Protein AF-A0A8T1HMW5-F1 (afdb_monomer_lite)

pLDDT: mean 88.02, std 13.93, range [45.09, 98.0]

Organism: NCBI:txid29920

Sequence (88 aa):
MQRENAALILAAVVDKFGMYLAFTEGRKGQLLARHSVMQYYRQTKNWLLEKFPQYRAAIEMTLLTKGQVLERYCMKRESGAFVNKASA

Foldseek 3Di:
DVLLVVLVVLLVVLLVQLVCLQCDADPPRHHDQLVRSLVVSVVSVVVSCVVCVVSCVVRVVVSVVSSVVSSVVNVCVVVVVPDPPDDD

Secondary structure (DSSP, 8-state):
-HHHHHHHHHHHHHHHHHHHHHH-B-TTSPBPPHHHHHHHHHHHHHHHHHH-GGGHHHHHHHHHHHHHHHHHHHHHHHTT--------

Structure (mmCIF, N/CA/C/O backbone):
data_AF-A0A8T1HMW5-F1
#
_entry.id   AF-A0A8T1HMW5-F1
#
loop_
_atom_site.group_PDB
_atom_site.id
_atom_site.type_symbol
_atom_site.label_atom_id
_atom_site.label_alt_id
_atom_site.label_comp_id
_atom_site.label_asym_id
_atom_site.label_entity_id
_atom_site.label_seq_id
_atom_site.pdbx_PDB_ins_code
_atom_site.Cartn_x
_atom_site.Cartn_y
_atom_site.Cartn_z
_atom_site.occupancy
_atom_site.B_iso_or_equiv
_atom_site.auth_seq_id
_atom_site.auth_comp_id
_atom_site.auth_asym_id
_atom_site.auth_atom_id
_atom_site.pdbx_PDB_model_num
ATOM 1 N N . MET A 1 1 ? -13.114 -10.372 19.399 1.00 56.28 1 MET A N 1
ATOM 2 C CA . MET A 1 1 ? -13.126 -11.432 18.367 1.00 56.28 1 MET A CA 1
ATOM 3 C C . MET A 1 1 ? -13.569 -10.963 16.973 1.00 56.28 1 MET A C 1
ATOM 5 O O . MET A 1 1 ? -12.708 -10.820 16.122 1.00 56.28 1 MET A O 1
ATOM 9 N N . GLN A 1 2 ? -14.850 -10.664 16.685 1.00 60.22 2 GLN A N 1
ATOM 10 C CA . GLN A 1 2 ? -15.291 -10.332 15.302 1.00 60.22 2 GLN A CA 1
ATOM 11 C C . GLN A 1 2 ? -14.676 -9.035 14.716 1.00 60.22 2 GLN A C 1
ATOM 13 O O . GLN A 1 2 ? -14.286 -9.002 13.551 1.00 60.22 2 GLN A O 1
ATOM 18 N N . ARG A 1 3 ? -14.545 -7.963 15.517 1.00 61.19 3 ARG A N 1
ATOM 19 C CA . ARG A 1 3 ? -13.965 -6.676 15.064 1.00 61.19 3 ARG A CA 1
ATOM 20 C C . ARG A 1 3 ? -12.465 -6.756 14.764 1.00 61.19 3 ARG A C 1
ATOM 22 O O . ARG A 1 3 ? -12.004 -6.118 13.824 1.00 61.19 3 ARG A O 1
ATOM 29 N N . GLU A 1 4 ? -11.723 -7.546 15.535 1.00 66.88 4 GLU A N 1
ATOM 30 C CA . GLU A 1 4 ? -10.288 -7.772 15.312 1.00 66.88 4 GLU A CA 1
ATOM 31 C C . GLU A 1 4 ? -10.068 -8.533 14.002 1.00 66.88 4 GLU A C 1
ATOM 33 O O . GLU A 1 4 ? -9.219 -8.146 13.204 1.00 66.88 4 GLU A O 1
ATOM 38 N N . ASN A 1 5 ? -10.913 -9.529 13.713 1.00 85.81 5 ASN A N 1
ATOM 39 C CA . ASN A 1 5 ? -10.877 -10.244 12.438 1.00 85.81 5 ASN A CA 1
ATOM 40 C C . ASN A 1 5 ? -11.140 -9.315 11.245 1.00 85.81 5 ASN A C 1
ATOM 42 O O . ASN A 1 5 ? -10.418 -9.383 10.255 1.00 85.81 5 ASN A O 1
ATOM 46 N N . ALA A 1 6 ? -12.123 -8.412 11.335 1.00 89.44 6 ALA A N 1
ATOM 47 C CA . ALA A 1 6 ? -12.416 -7.465 10.257 1.00 89.44 6 ALA A CA 1
ATOM 48 C C . ALA A 1 6 ? -11.239 -6.513 9.979 1.00 89.44 6 ALA A C 1
ATOM 50 O O . ALA A 1 6 ? -10.857 -6.324 8.825 1.00 89.44 6 ALA A O 1
ATOM 51 N N . ALA A 1 7 ? -10.625 -5.960 11.029 1.00 90.69 7 ALA A N 1
ATOM 52 C CA . ALA A 1 7 ? -9.438 -5.116 10.917 1.00 90.69 7 ALA A CA 1
ATOM 53 C C . ALA A 1 7 ? -8.268 -5.861 10.242 1.00 90.69 7 ALA A C 1
ATOM 55 O O . ALA A 1 7 ? -7.655 -5.350 9.303 1.00 90.69 7 ALA A O 1
ATOM 56 N N . LEU A 1 8 ? -8.004 -7.103 10.657 1.00 92.56 8 LEU A N 1
ATOM 57 C CA . LEU A 1 8 ? -6.959 -7.940 10.065 1.00 92.56 8 LEU A CA 1
ATOM 58 C C . LEU A 1 8 ? -7.234 -8.268 8.591 1.00 92.56 8 LEU A C 1
ATOM 60 O O . LEU A 1 8 ? -6.322 -8.182 7.768 1.00 92.56 8 LEU A O 1
ATOM 64 N N . ILE A 1 9 ? -8.482 -8.590 8.237 1.00 93.69 9 ILE A N 1
ATOM 65 C CA . ILE A 1 9 ? -8.888 -8.857 6.848 1.00 93.69 9 ILE A CA 1
ATOM 66 C C . ILE A 1 9 ? -8.671 -7.616 5.981 1.00 93.69 9 ILE A C 1
ATOM 68 O O . ILE A 1 9 ? -8.073 -7.716 4.911 1.00 93.69 9 ILE A O 1
ATOM 72 N N . LEU A 1 10 ? -9.100 -6.440 6.446 1.00 94.31 10 LEU A N 1
ATOM 73 C CA . LEU A 1 10 ? -8.901 -5.185 5.721 1.00 94.31 10 LEU A CA 1
ATOM 74 C C . LEU A 1 10 ? -7.413 -4.902 5.488 1.00 94.31 10 LEU A C 1
ATOM 76 O O . LEU A 1 10 ? -7.017 -4.558 4.373 1.00 94.31 10 LEU A O 1
ATOM 80 N N . ALA A 1 11 ? -6.580 -5.105 6.511 1.00 94.69 11 ALA A N 1
ATOM 81 C CA . ALA A 1 11 ? -5.140 -4.937 6.377 1.00 94.69 11 ALA A CA 1
ATOM 82 C C . ALA A 1 11 ? -4.539 -5.917 5.350 1.00 94.69 11 ALA A C 1
ATOM 84 O O . ALA A 1 11 ? -3.731 -5.516 4.512 1.00 94.69 11 ALA A O 1
ATOM 85 N N . ALA A 1 12 ? -4.963 -7.184 5.378 1.00 95.38 12 ALA A N 1
ATOM 86 C CA . ALA A 1 12 ? -4.507 -8.217 4.450 1.00 95.38 12 ALA A CA 1
ATOM 87 C C . ALA A 1 12 ? -4.924 -7.942 2.995 1.00 95.38 12 ALA A C 1
ATO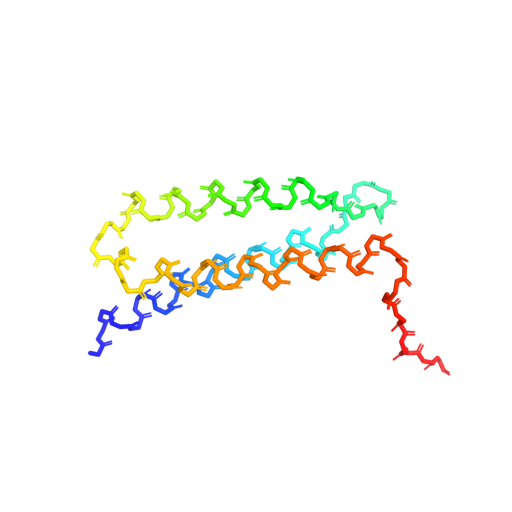M 89 O O . ALA A 1 12 ? -4.144 -8.192 2.077 1.00 95.38 12 ALA A O 1
ATOM 90 N N . VAL A 1 13 ? -6.123 -7.396 2.769 1.00 96.12 13 VAL A N 1
ATOM 91 C CA . VAL A 1 13 ? -6.597 -7.028 1.424 1.00 96.12 13 VAL A CA 1
ATOM 92 C C . VAL A 1 13 ? -5.713 -5.942 0.809 1.00 96.12 13 VAL A C 1
ATOM 94 O O . VAL A 1 13 ? -5.280 -6.088 -0.333 1.00 96.12 13 VAL A O 1
ATOM 97 N N . VAL A 1 14 ? -5.396 -4.883 1.561 1.00 97.12 14 VAL A N 1
ATOM 98 C CA . VAL A 1 14 ? -4.534 -3.789 1.073 1.00 97.12 14 VAL A CA 1
ATOM 99 C C . VAL A 1 14 ? -3.102 -4.274 0.832 1.00 97.12 14 VAL A C 1
ATOM 101 O O . VAL A 1 14 ? -2.487 -3.901 -0.164 1.00 97.12 14 VAL A O 1
ATOM 104 N N . ASP A 1 15 ? -2.585 -5.142 1.702 1.00 95.62 15 ASP A N 1
ATOM 105 C CA . ASP A 1 15 ? -1.264 -5.762 1.548 1.00 95.62 15 ASP A CA 1
ATOM 106 C C . ASP A 1 15 ? -1.174 -6.603 0.269 1.00 95.62 15 ASP A C 1
ATOM 108 O O . ASP A 1 15 ? -0.277 -6.424 -0.557 1.00 95.62 15 ASP A O 1
ATOM 112 N N . LYS A 1 16 ? -2.167 -7.476 0.057 1.00 96.62 16 LYS A N 1
ATOM 113 C CA . LYS A 1 16 ? -2.256 -8.323 -1.134 1.00 96.62 16 LYS A CA 1
ATOM 114 C C . LYS A 1 16 ? -2.419 -7.490 -2.402 1.00 96.62 16 LYS A C 1
ATOM 116 O O . LYS A 1 16 ? -1.820 -7.825 -3.419 1.00 96.62 16 LYS A O 1
ATOM 121 N N . PHE A 1 17 ? -3.184 -6.402 -2.340 1.00 96.50 17 PHE A N 1
ATOM 122 C CA . PHE A 1 17 ? -3.303 -5.450 -3.440 1.00 96.50 17 PHE A CA 1
ATOM 123 C C . PHE A 1 17 ? -1.956 -4.791 -3.773 1.00 96.50 17 PHE A C 1
ATOM 125 O O . PHE A 1 17 ? -1.564 -4.757 -4.937 1.00 96.50 17 PHE A O 1
ATOM 132 N N . GLY A 1 18 ? -1.209 -4.332 -2.764 1.00 96.50 18 GLY A N 1
ATOM 133 C CA . GLY A 1 18 ? 0.134 -3.780 -2.952 1.00 96.50 18 GLY A CA 1
ATOM 134 C C . GLY A 1 18 ? 1.090 -4.771 -3.618 1.00 96.50 18 GLY A C 1
ATOM 135 O O . GLY A 1 18 ? 1.753 -4.428 -4.597 1.00 96.50 18 GLY A O 1
ATOM 136 N N . MET A 1 19 ? 1.105 -6.020 -3.145 1.00 95.50 19 MET A N 1
ATOM 137 C CA . MET A 1 19 ? 1.899 -7.083 -3.764 1.00 95.50 19 MET A CA 1
ATOM 138 C C . MET A 1 19 ? 1.445 -7.364 -5.196 1.00 95.50 19 MET A C 1
ATOM 140 O O . MET A 1 19 ? 2.280 -7.403 -6.092 1.00 95.50 19 MET A O 1
ATOM 144 N N . TYR A 1 20 ? 0.141 -7.474 -5.453 1.00 95.31 20 TYR A N 1
ATOM 145 C CA . TYR A 1 20 ? -0.373 -7.657 -6.810 1.00 95.31 20 TYR A CA 1
ATOM 146 C C . TYR A 1 20 ? 0.174 -6.587 -7.762 1.00 95.31 20 TYR A C 1
ATOM 148 O O . TYR A 1 20 ? 0.717 -6.930 -8.805 1.00 95.31 20 TYR A O 1
ATOM 156 N N . LEU A 1 21 ? 0.151 -5.309 -7.381 1.00 94.75 21 LEU A N 1
ATOM 157 C CA . LEU A 1 21 ? 0.730 -4.235 -8.195 1.00 94.75 21 LEU A CA 1
ATOM 158 C C . LEU A 1 21 ? 2.243 -4.389 -8.423 1.00 94.75 21 LEU A C 1
ATOM 160 O O . LEU A 1 21 ? 2.747 -4.027 -9.483 1.00 94.75 21 LEU A O 1
ATOM 164 N N . ALA A 1 22 ? 2.978 -4.914 -7.443 1.00 93.56 22 ALA A N 1
ATOM 165 C CA . ALA A 1 22 ? 4.419 -5.115 -7.552 1.00 93.56 22 ALA A CA 1
ATOM 166 C C . ALA A 1 22 ? 4.821 -6.335 -8.403 1.00 93.56 22 ALA A C 1
ATOM 168 O O . ALA A 1 22 ? 5.954 -6.373 -8.888 1.00 93.56 22 ALA A O 1
ATOM 169 N N . PHE A 1 23 ? 3.930 -7.310 -8.591 1.00 89.94 23 PHE A N 1
ATOM 170 C CA . PHE A 1 23 ? 4.182 -8.514 -9.395 1.00 89.94 23 PHE A CA 1
ATOM 171 C C . PHE A 1 23 ? 3.456 -8.520 -10.743 1.00 89.94 23 PHE A C 1
ATOM 173 O O . PHE A 1 23 ? 3.847 -9.264 -11.634 1.00 89.94 23 PHE A O 1
ATOM 180 N N . THR A 1 24 ? 2.400 -7.723 -10.902 1.00 87.19 24 THR A N 1
ATOM 181 C CA . THR A 1 24 ? 1.609 -7.723 -12.135 1.00 87.19 24 THR A CA 1
ATOM 182 C C . THR A 1 24 ? 2.384 -7.062 -13.258 1.00 87.19 24 THR A C 1
ATOM 184 O O . THR A 1 24 ? 2.804 -5.905 -13.164 1.00 87.19 24 THR A O 1
ATOM 187 N N . GLU A 1 25 ? 2.516 -7.802 -14.348 1.00 87.06 25 GLU A N 1
ATOM 188 C CA . GLU A 1 25 ? 3.045 -7.300 -15.600 1.00 87.06 25 GLU A CA 1
ATOM 189 C C . GLU A 1 25 ? 1.927 -6.654 -16.423 1.00 87.06 25 GLU A C 1
ATOM 191 O O . GLU A 1 25 ? 0.833 -7.195 -16.593 1.00 87.06 25 GLU A O 1
ATOM 196 N N . GLY A 1 26 ? 2.200 -5.457 -16.927 1.00 79.62 26 GLY A N 1
ATOM 197 C CA . GLY A 1 26 ? 1.355 -4.765 -17.881 1.00 79.62 26 GLY A CA 1
ATOM 198 C C . GLY A 1 26 ? 1.561 -5.277 -19.306 1.00 79.62 26 GLY A C 1
ATOM 199 O O . GLY A 1 26 ? 2.151 -6.327 -19.571 1.00 79.62 26 GLY A O 1
ATOM 200 N N . ARG A 1 27 ? 1.099 -4.484 -20.276 1.00 77.06 27 ARG A N 1
ATOM 201 C CA . ARG A 1 27 ? 1.331 -4.785 -21.694 1.00 77.06 27 ARG A CA 1
ATOM 202 C C . ARG A 1 27 ? 2.841 -4.872 -21.943 1.00 77.06 27 ARG A C 1
ATOM 204 O O . ARG A 1 27 ? 3.571 -3.969 -21.543 1.00 77.06 27 ARG A O 1
ATOM 211 N N . LYS A 1 28 ? 3.278 -5.920 -22.651 1.00 83.62 28 LYS A N 1
ATOM 212 C CA . LYS A 1 28 ? 4.691 -6.222 -22.968 1.00 83.62 28 LYS A CA 1
ATOM 213 C C . LYS A 1 28 ? 5.534 -6.771 -21.801 1.00 83.62 28 LYS A C 1
ATOM 215 O O . LYS A 1 28 ? 6.752 -6.648 -21.854 1.00 83.62 28 LYS A O 1
ATOM 220 N N . GLY A 1 29 ? 4.919 -7.345 -20.763 1.00 84.69 29 GLY A N 1
ATOM 221 C CA . GLY A 1 29 ? 5.667 -7.969 -19.658 1.00 84.69 29 GLY A CA 1
ATOM 222 C C . GLY A 1 29 ? 6.318 -6.961 -18.703 1.00 84.69 29 GLY A C 1
ATOM 223 O O . GLY A 1 29 ? 7.178 -7.308 -17.903 1.00 84.69 29 GLY A O 1
ATOM 224 N N . GLN A 1 30 ? 5.962 -5.676 -18.809 1.00 87.44 30 GLN A N 1
ATOM 225 C CA . GLN A 1 30 ? 6.579 -4.625 -18.004 1.00 87.44 30 GLN A CA 1
ATOM 226 C C . GLN A 1 30 ? 5.894 -4.506 -16.648 1.00 87.44 30 GLN A C 1
ATOM 228 O O . GLN A 1 30 ? 4.685 -4.297 -16.569 1.00 87.44 30 GLN A O 1
ATOM 233 N N . LEU A 1 31 ? 6.677 -4.573 -15.579 1.00 90.44 31 LEU A N 1
ATOM 234 C CA . LEU A 1 31 ? 6.197 -4.330 -14.224 1.00 90.44 31 LEU A CA 1
ATOM 235 C C . LEU A 1 31 ? 5.832 -2.854 -14.014 1.00 90.44 31 LEU A C 1
ATOM 237 O O . LEU A 1 31 ? 6.450 -1.954 -14.586 1.00 90.44 31 LEU A O 1
ATOM 241 N N . LEU A 1 32 ? 4.866 -2.591 -13.131 1.00 92.19 32 LEU A N 1
ATOM 242 C CA . LEU A 1 32 ? 4.543 -1.224 -12.717 1.00 92.19 32 LEU A CA 1
ATOM 243 C C . LEU A 1 32 ? 5.738 -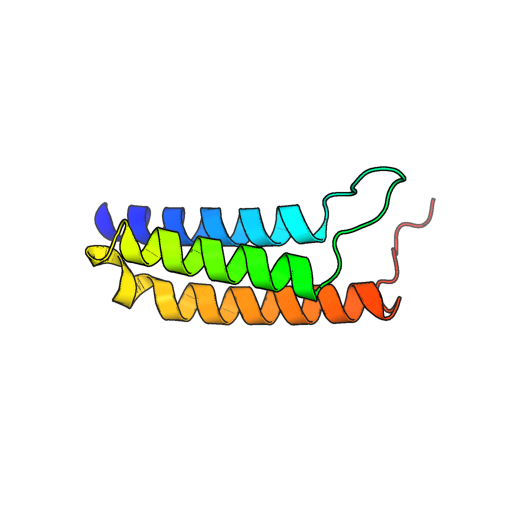0.565 -12.020 1.00 92.19 32 LEU A C 1
ATOM 245 O O . LEU A 1 32 ? 6.318 -1.150 -11.103 1.00 92.19 32 LEU A O 1
ATOM 249 N N . ALA A 1 33 ? 6.063 0.675 -12.395 1.00 91.94 33 ALA A N 1
ATOM 250 C CA . ALA A 1 33 ? 7.104 1.467 -11.737 1.00 91.94 33 ALA A CA 1
ATOM 251 C C . ALA A 1 33 ? 6.815 1.636 -10.235 1.00 91.94 33 ALA A C 1
ATOM 253 O O . ALA A 1 33 ? 5.653 1.775 -9.837 1.00 91.94 33 ALA A O 1
ATOM 254 N N . ARG A 1 3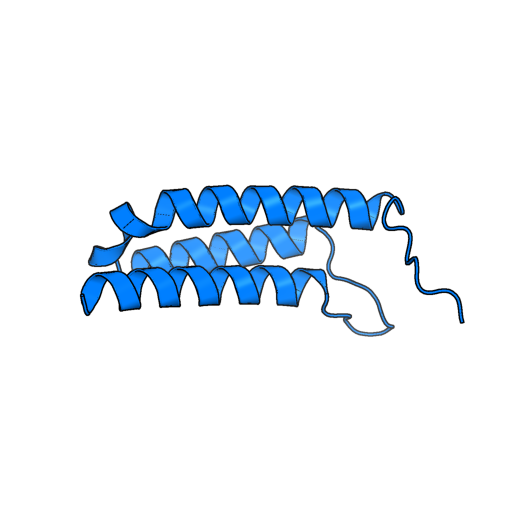4 ? 7.855 1.681 -9.387 1.00 94.31 34 ARG A N 1
ATOM 255 C CA . ARG A 1 34 ? 7.705 1.820 -7.925 1.00 94.31 34 ARG A CA 1
ATOM 256 C C . ARG A 1 34 ? 6.819 2.996 -7.544 1.00 94.31 34 ARG A C 1
ATOM 258 O O . ARG A 1 34 ? 5.946 2.848 -6.698 1.00 94.31 34 ARG A O 1
ATOM 265 N N . HIS A 1 35 ? 7.003 4.147 -8.186 1.00 95.19 35 HIS A N 1
ATOM 266 C CA . HIS A 1 35 ? 6.194 5.334 -7.909 1.00 95.19 35 HIS A CA 1
ATOM 267 C C . HIS A 1 35 ? 4.696 5.087 -8.151 1.00 95.19 35 HIS A C 1
ATOM 269 O O . HIS A 1 35 ? 3.877 5.487 -7.326 1.00 95.19 35 HIS A O 1
ATOM 275 N N . SER A 1 36 ? 4.342 4.356 -9.212 1.00 94.94 36 SER A N 1
ATOM 276 C CA . SER A 1 36 ? 2.958 3.971 -9.503 1.00 94.94 36 SER A CA 1
ATOM 277 C C . SER A 1 36 ? 2.411 2.989 -8.464 1.00 94.94 36 SER A C 1
ATOM 279 O O . SER A 1 36 ? 1.316 3.199 -7.946 1.00 94.94 36 SER A O 1
ATOM 281 N N . VAL A 1 37 ? 3.185 1.957 -8.102 1.00 96.31 37 VAL A N 1
ATOM 282 C CA . VAL A 1 37 ? 2.806 0.991 -7.052 1.00 96.31 37 VAL A CA 1
ATOM 283 C C . VAL A 1 37 ? 2.525 1.713 -5.733 1.00 96.31 37 VAL A C 1
ATOM 285 O O . VAL A 1 37 ? 1.464 1.533 -5.132 1.00 96.31 37 VAL A O 1
ATOM 288 N N . MET A 1 38 ? 3.441 2.587 -5.308 1.00 97.56 38 MET A N 1
ATOM 289 C CA . MET A 1 38 ? 3.315 3.322 -4.051 1.00 97.56 38 MET A CA 1
ATOM 290 C C . MET A 1 38 ? 2.146 4.310 -4.063 1.00 97.56 38 MET A C 1
ATOM 292 O O . MET A 1 38 ? 1.457 4.454 -3.049 1.00 97.56 38 MET A O 1
ATOM 296 N N . GLN A 1 39 ? 1.876 4.961 -5.199 1.00 98.00 39 GLN A N 1
ATOM 297 C CA . GLN A 1 39 ? 0.732 5.857 -5.343 1.00 98.00 39 GLN A CA 1
ATOM 298 C C . GLN A 1 39 ? -0.595 5.105 -5.188 1.00 98.00 39 GLN A C 1
ATOM 300 O O . GLN A 1 39 ? -1.429 5.513 -4.376 1.00 98.00 39 GLN A O 1
ATOM 305 N N . TYR A 1 40 ? -0.776 3.989 -5.899 1.00 97.56 40 TYR A N 1
ATOM 306 C CA . TYR A 1 40 ? -1.997 3.187 -5.794 1.00 97.56 40 TYR A CA 1
ATOM 307 C C . TYR A 1 40 ? -2.178 2.581 -4.401 1.00 97.56 40 TYR A C 1
ATOM 309 O O . TYR A 1 40 ? -3.287 2.611 -3.861 1.00 97.56 40 TYR A O 1
ATOM 317 N N . TYR A 1 41 ? -1.101 2.085 -3.784 1.00 97.38 41 TYR A N 1
ATOM 318 C CA . TYR A 1 41 ? -1.142 1.575 -2.414 1.00 97.38 41 TYR A CA 1
ATOM 319 C C . TYR A 1 41 ? -1.599 2.658 -1.429 1.00 97.38 41 TYR A C 1
ATOM 321 O O . TYR A 1 41 ? -2.516 2.436 -0.637 1.00 97.38 41 TYR A O 1
ATOM 329 N N . ARG A 1 42 ? -1.013 3.863 -1.504 1.00 97.25 42 ARG A N 1
ATOM 330 C CA . ARG A 1 42 ? -1.372 4.987 -0.627 1.00 97.25 42 ARG A CA 1
ATOM 331 C C . ARG A 1 42 ? -2.825 5.416 -0.813 1.00 97.25 42 ARG A C 1
ATOM 333 O O . ARG A 1 42 ? -3.512 5.628 0.184 1.00 97.25 42 ARG A O 1
ATOM 340 N N . GLN A 1 43 ? -3.287 5.537 -2.056 1.00 97.75 43 GLN A N 1
ATOM 341 C CA . GLN A 1 43 ? -4.671 5.914 -2.352 1.00 97.75 43 GLN A CA 1
ATOM 342 C C . GLN A 1 43 ? -5.659 4.867 -1.832 1.00 97.75 43 GLN A C 1
ATOM 344 O O . GLN A 1 43 ? -6.609 5.221 -1.142 1.00 97.75 43 GLN A O 1
ATOM 349 N N . THR A 1 44 ? -5.389 3.582 -2.068 1.00 97.06 44 THR A N 1
ATOM 350 C CA . THR A 1 44 ? -6.250 2.480 -1.607 1.00 97.06 44 THR A CA 1
ATOM 351 C C . THR A 1 44 ? -6.289 2.395 -0.086 1.00 97.06 44 THR A C 1
ATOM 353 O O . THR A 1 44 ? -7.362 2.251 0.495 1.00 97.06 44 THR A O 1
ATOM 356 N N . LYS A 1 45 ? -5.134 2.554 0.575 1.00 95.94 45 LYS A N 1
ATOM 357 C CA . LYS A 1 45 ? -5.049 2.644 2.036 1.00 95.94 45 LYS A CA 1
ATOM 358 C C . LYS A 1 45 ? -5.931 3.775 2.566 1.00 95.94 45 LYS A C 1
ATOM 360 O O . LYS A 1 45 ? -6.740 3.544 3.455 1.00 95.94 45 LYS A O 1
ATOM 365 N N . ASN A 1 46 ? -5.772 4.985 2.031 1.00 96.19 46 ASN A N 1
ATOM 366 C CA . ASN A 1 46 ? -6.521 6.153 2.494 1.00 96.19 46 ASN A CA 1
ATOM 367 C C . ASN A 1 46 ? -8.026 5.982 2.261 1.00 96.19 46 ASN A C 1
ATOM 369 O O . ASN A 1 46 ? -8.797 6.154 3.199 1.00 96.19 46 ASN A O 1
ATOM 373 N N . TRP A 1 47 ? -8.420 5.544 1.064 1.00 96.75 47 TRP A N 1
ATOM 374 C CA . TRP A 1 47 ? -9.813 5.254 0.732 1.00 96.75 47 TRP A CA 1
ATOM 375 C C . TRP A 1 47 ? -10.426 4.227 1.691 1.00 96.75 47 TRP A C 1
ATOM 377 O O . TRP A 1 47 ? -11.528 4.416 2.199 1.00 96.75 47 TRP A O 1
ATOM 387 N N . LEU A 1 48 ? -9.698 3.156 2.009 1.00 95.56 48 LEU A N 1
ATOM 388 C CA . LEU A 1 48 ? -10.186 2.132 2.926 1.00 95.56 48 LEU A CA 1
ATOM 389 C C . LEU A 1 48 ? -10.323 2.659 4.365 1.00 95.56 48 LEU A C 1
ATOM 391 O O . LEU A 1 48 ? -11.303 2.347 5.039 1.00 95.56 48 LEU A O 1
ATOM 395 N N . LEU A 1 49 ? -9.384 3.490 4.827 1.00 94.38 49 LEU A N 1
ATOM 396 C CA . LEU A 1 49 ? -9.454 4.131 6.146 1.00 94.38 49 LEU A CA 1
ATOM 397 C C . LEU A 1 49 ? -10.591 5.159 6.249 1.00 94.38 49 LEU A C 1
ATOM 399 O O . LEU A 1 49 ? -11.147 5.337 7.330 1.00 94.38 49 LEU A O 1
ATOM 403 N N . GLU A 1 50 ? -10.942 5.822 5.148 1.00 96.06 50 GLU A N 1
ATOM 404 C CA . GLU A 1 50 ? -12.111 6.705 5.059 1.00 96.06 50 GLU A CA 1
ATOM 405 C C . GLU A 1 50 ? -13.423 5.912 5.070 1.00 96.06 50 GLU A C 1
ATOM 407 O O . GLU A 1 50 ? -14.394 6.335 5.693 1.00 96.06 50 GLU A O 1
ATOM 412 N N . LYS A 1 51 ? -13.456 4.738 4.425 1.00 96.25 51 LYS A N 1
ATOM 413 C CA . LYS A 1 51 ? -14.642 3.867 4.402 1.00 96.25 51 LYS A CA 1
ATOM 414 C C . LYS A 1 51 ? -14.893 3.155 5.729 1.00 96.25 51 LYS A C 1
ATOM 416 O O . LYS A 1 51 ? -16.050 2.885 6.046 1.00 96.25 51 LYS A O 1
ATOM 421 N N . PHE A 1 52 ? -13.843 2.859 6.495 1.00 94.19 52 PHE A N 1
ATOM 422 C CA . PHE A 1 52 ? -13.943 2.150 7.772 1.00 94.19 52 PHE A CA 1
ATOM 423 C C . PHE A 1 52 ? -13.202 2.877 8.909 1.00 94.19 52 PHE A C 1
ATOM 425 O O . PHE A 1 52 ? -12.225 2.349 9.459 1.00 94.19 52 PHE A O 1
ATOM 432 N N . PRO A 1 53 ? -13.663 4.078 9.306 1.00 94.81 53 PRO A N 1
ATOM 433 C CA . PRO A 1 53 ? -12.985 4.890 10.316 1.00 94.81 53 PRO A CA 1
ATOM 434 C C . PRO A 1 53 ? -12.865 4.181 11.674 1.00 94.81 53 PRO A C 1
ATOM 436 O O . PRO A 1 53 ? -11.886 4.387 12.388 1.00 94.81 53 PRO A O 1
ATOM 439 N N . GLN A 1 54 ? -13.794 3.279 12.007 1.00 94.50 54 GLN A N 1
ATOM 440 C CA . GLN A 1 54 ? -13.791 2.504 13.252 1.00 94.50 54 GLN A CA 1
ATOM 441 C C . GLN A 1 54 ? -12.592 1.554 13.401 1.00 94.50 54 GLN A C 1
ATOM 443 O O . GLN A 1 54 ? -12.282 1.143 14.517 1.00 94.50 54 GLN A O 1
ATOM 448 N N . TYR A 1 55 ? -11.919 1.195 12.302 1.00 93.38 55 TYR A N 1
ATOM 449 C CA . TYR A 1 55 ? -10.743 0.316 12.325 1.00 93.38 55 TYR A CA 1
ATOM 450 C C . TYR A 1 55 ? -9.426 1.073 12.143 1.00 93.38 55 TYR A C 1
ATOM 452 O O . TYR A 1 55 ? -8.364 0.461 12.246 1.00 93.38 55 TYR A O 1
ATOM 460 N N . ARG A 1 56 ? -9.468 2.393 11.910 1.00 93.94 56 ARG A N 1
ATOM 461 C CA . ARG A 1 56 ? -8.287 3.200 11.572 1.00 93.94 56 ARG A CA 1
ATOM 462 C C . ARG A 1 56 ? -7.155 3.035 12.580 1.00 93.94 56 ARG A C 1
ATOM 464 O O . ARG A 1 56 ? -6.062 2.628 12.196 1.00 93.94 56 ARG A O 1
ATOM 471 N N . ALA A 1 57 ? -7.435 3.269 13.861 1.00 91.94 57 ALA A N 1
ATOM 472 C CA . ALA A 1 57 ? -6.431 3.174 14.921 1.00 91.94 57 ALA A CA 1
ATOM 473 C C . ALA A 1 57 ? -5.801 1.773 15.030 1.00 91.94 57 ALA A C 1
ATOM 475 O O . ALA A 1 57 ? -4.639 1.650 15.403 1.00 91.94 57 ALA A O 1
ATOM 476 N N . ALA A 1 58 ? -6.546 0.723 14.669 1.00 91.56 58 ALA A N 1
ATOM 477 C CA . ALA A 1 58 ? -6.076 -0.655 14.753 1.00 91.56 58 ALA A CA 1
ATOM 478 C C . ALA A 1 58 ? -5.161 -1.061 13.586 1.00 91.56 58 ALA A C 1
ATOM 480 O O . ALA A 1 58 ? -4.296 -1.911 13.772 1.00 91.56 58 ALA A O 1
ATOM 481 N N . ILE A 1 59 ? -5.342 -0.486 12.388 1.00 94.12 59 ILE A N 1
ATOM 482 C CA . ILE A 1 59 ? -4.673 -0.975 11.164 1.00 94.12 59 ILE A CA 1
ATOM 483 C C . ILE A 1 59 ? -3.721 0.029 10.516 1.00 94.12 59 ILE A C 1
ATOM 485 O O . ILE A 1 59 ? -2.921 -0.361 9.666 1.00 94.12 59 ILE A O 1
ATOM 489 N N . GLU A 1 60 ? -3.778 1.311 10.883 1.00 93.75 60 GLU A N 1
ATOM 490 C CA . GLU A 1 60 ? -2.985 2.364 10.238 1.00 93.75 60 GLU A CA 1
ATOM 491 C C . GLU A 1 60 ? -1.476 2.107 10.360 1.00 93.75 60 GLU A C 1
ATOM 493 O O . GLU A 1 60 ? -0.762 2.158 9.354 1.00 93.75 60 GLU A O 1
ATOM 498 N N . MET A 1 61 ? -1.007 1.728 11.553 1.00 94.62 61 MET A N 1
ATOM 499 C CA . MET A 1 61 ? 0.398 1.369 11.778 1.00 94.62 61 MET A CA 1
ATOM 500 C C . MET A 1 61 ? 0.802 0.105 11.016 1.00 94.62 61 MET A C 1
ATOM 502 O O . MET A 1 61 ? 1.849 0.081 10.371 1.00 94.62 61 MET A O 1
ATOM 506 N N . THR A 1 62 ? -0.048 -0.924 11.008 1.00 95.12 62 THR A N 1
ATOM 507 C CA . THR A 1 62 ? 0.207 -2.163 10.259 1.00 95.12 62 THR A CA 1
ATOM 508 C C . THR A 1 62 ? 0.349 -1.892 8.761 1.00 95.12 62 THR A C 1
ATOM 510 O O . THR A 1 62 ? 1.280 -2.388 8.123 1.00 95.12 62 THR A O 1
ATOM 513 N N . LEU A 1 63 ? -0.537 -1.072 8.192 1.00 96.00 63 LEU A N 1
ATOM 514 C CA . LEU A 1 63 ? -0.499 -0.694 6.779 1.00 96.00 63 LEU A CA 1
ATOM 515 C C . LEU A 1 63 ? 0.669 0.237 6.446 1.00 96.00 63 LEU A C 1
ATOM 517 O O . LEU A 1 63 ? 1.178 0.192 5.323 1.00 96.00 63 LEU A O 1
ATOM 521 N N . LEU A 1 64 ? 1.127 1.057 7.394 1.00 96.25 64 LEU A N 1
ATOM 522 C CA . LEU A 1 64 ? 2.344 1.849 7.234 1.00 96.25 64 LEU A CA 1
ATOM 523 C C . LEU A 1 64 ? 3.576 0.943 7.115 1.00 96.25 64 LEU A C 1
ATOM 525 O O . LEU A 1 64 ? 4.324 1.061 6.146 1.00 96.25 64 LEU A O 1
ATOM 529 N N . THR A 1 65 ? 3.752 0.000 8.045 1.00 97.19 65 THR A N 1
ATOM 530 C CA . THR A 1 65 ? 4.873 -0.951 8.021 1.00 97.19 65 THR A CA 1
ATOM 531 C C . THR A 1 65 ? 4.866 -1.793 6.746 1.00 97.19 65 THR A C 1
ATOM 533 O O . THR A 1 65 ? 5.896 -1.924 6.086 1.00 97.19 65 THR A O 1
ATOM 536 N N . LYS A 1 66 ? 3.701 -2.314 6.345 1.00 96.69 66 LYS A N 1
ATOM 537 C CA . LYS A 1 66 ? 3.550 -3.078 5.097 1.00 96.69 66 LYS A CA 1
ATOM 538 C C . LYS A 1 66 ? 3.878 -2.247 3.855 1.00 96.69 66 LYS A C 1
ATOM 540 O O . LYS A 1 66 ? 4.595 -2.720 2.978 1.00 96.69 66 LYS A O 1
ATOM 545 N N . GLY A 1 67 ? 3.467 -0.978 3.826 1.00 97.19 67 GLY A N 1
ATOM 546 C CA . GLY A 1 67 ? 3.825 -0.048 2.753 1.00 97.19 67 GLY A CA 1
ATOM 547 C C . GLY A 1 67 ? 5.335 0.187 2.638 1.00 97.19 67 GLY A C 1
ATOM 548 O O . GLY A 1 67 ? 5.869 0.201 1.534 1.00 97.19 67 GLY A O 1
ATOM 549 N N . GLN A 1 68 ? 6.048 0.298 3.763 1.00 97.62 68 GLN A N 1
ATOM 550 C CA . GLN A 1 68 ? 7.513 0.426 3.764 1.00 97.62 68 GLN A CA 1
ATOM 551 C C . GLN A 1 68 ? 8.209 -0.846 3.261 1.00 97.62 68 GLN A C 1
ATOM 553 O O . GLN A 1 68 ? 9.214 -0.768 2.555 1.00 97.62 68 GLN A O 1
ATOM 558 N N . VAL A 1 69 ? 7.691 -2.026 3.619 1.00 96.94 69 VAL A N 1
ATOM 559 C CA . VAL A 1 69 ? 8.199 -3.307 3.103 1.00 96.94 69 VAL A CA 1
ATOM 560 C C . VAL A 1 69 ? 7.993 -3.393 1.591 1.00 96.94 69 VAL A C 1
ATOM 562 O O . VAL A 1 69 ? 8.933 -3.738 0.874 1.00 96.94 69 VAL A O 1
ATOM 565 N N . LEU A 1 70 ? 6.810 -3.012 1.104 1.00 96.94 70 LEU A N 1
ATOM 566 C CA . LEU A 1 70 ? 6.489 -2.960 -0.321 1.00 96.94 70 LEU A CA 1
ATOM 567 C C . LEU A 1 70 ? 7.413 -2.004 -1.089 1.00 96.94 70 LEU A C 1
ATOM 569 O O . LEU A 1 70 ? 7.903 -2.349 -2.164 1.00 96.94 70 LEU A O 1
ATOM 573 N N . GLU A 1 71 ? 7.700 -0.826 -0.535 1.00 96.31 71 GLU A N 1
ATOM 574 C CA . GLU A 1 71 ? 8.609 0.135 -1.162 1.00 96.31 71 GLU A CA 1
ATOM 575 C C . GLU A 1 71 ? 10.028 -0.426 -1.287 1.00 96.31 71 GLU A C 1
ATOM 577 O O . GLU A 1 71 ? 10.602 -0.411 -2.377 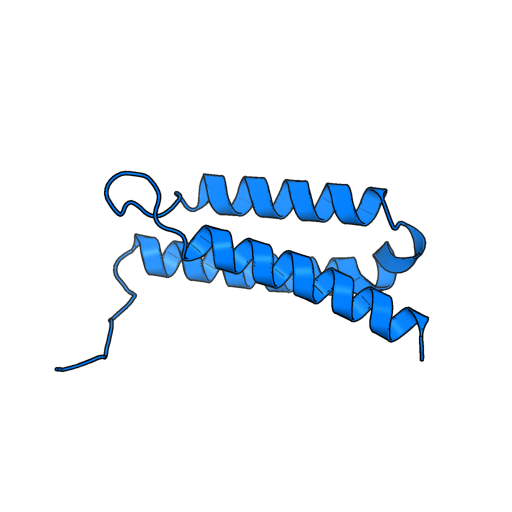1.00 96.31 71 GLU A O 1
ATOM 582 N N . ARG A 1 72 ? 10.572 -0.999 -0.204 1.00 95.56 72 ARG A N 1
ATOM 583 C CA . ARG A 1 72 ? 11.894 -1.648 -0.227 1.00 95.56 72 ARG A CA 1
ATOM 584 C C . ARG A 1 72 ? 11.938 -2.807 -1.216 1.00 95.56 72 ARG A C 1
ATOM 586 O O . ARG A 1 72 ? 12.953 -2.995 -1.885 1.00 95.56 72 ARG A O 1
ATOM 593 N N . TYR A 1 73 ? 10.859 -3.584 -1.304 1.00 93.69 73 TYR A N 1
ATOM 594 C CA . TYR A 1 73 ? 10.728 -4.645 -2.298 1.00 93.69 73 TYR A CA 1
ATOM 595 C C . TYR A 1 73 ? 10.836 -4.072 -3.717 1.00 93.69 73 TYR A C 1
ATOM 597 O O . TYR A 1 73 ? 11.680 -4.514 -4.495 1.00 93.69 73 TYR A O 1
ATOM 605 N N . CYS A 1 74 ? 10.055 -3.035 -4.030 1.00 93.19 74 CYS A N 1
ATOM 606 C CA . CYS A 1 74 ? 10.082 -2.390 -5.341 1.00 93.19 74 CYS A CA 1
ATOM 607 C C . CYS A 1 74 ? 11.461 -1.796 -5.664 1.00 93.19 74 CYS A C 1
ATOM 609 O O . CYS A 1 74 ? 11.921 -1.943 -6.791 1.00 93.19 74 CYS A O 1
ATOM 611 N N . MET A 1 75 ? 12.152 -1.199 -4.685 1.00 92.62 75 MET A N 1
ATOM 612 C CA . MET A 1 75 ? 13.520 -0.690 -4.863 1.00 92.62 75 MET A CA 1
ATOM 613 C C . MET A 1 75 ? 14.505 -1.799 -5.244 1.00 92.62 75 MET A C 1
ATOM 615 O O . MET A 1 75 ? 15.270 -1.643 -6.191 1.00 92.62 75 MET A O 1
ATOM 619 N N . LYS A 1 76 ? 14.477 -2.937 -4.537 1.00 90.25 76 LYS A N 1
ATOM 620 C CA . LYS A 1 76 ? 15.344 -4.090 -4.845 1.00 90.25 76 LYS A CA 1
ATOM 621 C C . LYS A 1 76 ? 15.042 -4.696 -6.215 1.00 90.25 76 LYS A C 1
ATOM 623 O O . LYS A 1 76 ? 15.940 -5.201 -6.883 1.00 90.25 76 LYS A O 1
ATOM 628 N N . ARG A 1 77 ? 13.768 -4.682 -6.606 1.00 87.69 77 ARG A N 1
ATOM 629 C CA . ARG A 1 77 ? 13.297 -5.169 -7.905 1.00 87.69 77 ARG A CA 1
ATOM 630 C C . ARG A 1 77 ? 13.789 -4.265 -9.038 1.00 87.69 77 ARG A C 1
ATOM 632 O O . ARG A 1 77 ? 14.249 -4.771 -10.050 1.00 87.69 77 ARG A O 1
ATOM 639 N N . GLU A 1 78 ? 13.739 -2.946 -8.847 1.00 84.56 78 GLU A N 1
ATOM 640 C CA . GLU A 1 78 ? 14.253 -1.951 -9.803 1.00 84.56 78 GLU A CA 1
ATOM 641 C C . GLU A 1 78 ? 15.778 -1.999 -9.948 1.00 84.56 78 GLU A C 1
ATOM 643 O O . GLU A 1 78 ? 16.287 -1.843 -11.052 1.00 84.56 78 GLU A O 1
ATOM 648 N N . SER A 1 79 ? 16.516 -2.252 -8.863 1.00 84.19 79 SER A N 1
ATOM 649 C CA . SER A 1 79 ? 17.982 -2.316 -8.907 1.00 84.19 79 SER A CA 1
ATOM 650 C C . SER A 1 79 ? 18.544 -3.610 -9.510 1.00 84.19 79 SER A C 1
ATOM 652 O O . SER A 1 79 ? 19.761 -3.774 -9.548 1.00 84.19 79 SER A O 1
ATOM 654 N N . GLY A 1 80 ? 17.694 -4.558 -9.928 1.00 73.38 80 GLY A N 1
ATOM 655 C CA . GLY A 1 80 ? 18.128 -5.873 -10.418 1.00 73.38 80 GLY A CA 1
ATOM 656 C C . GLY A 1 80 ? 18.744 -6.770 -9.336 1.00 73.38 80 GLY A C 1
ATOM 657 O O . GLY A 1 80 ? 19.211 -7.864 -9.633 1.00 73.38 80 GLY A O 1
ATOM 658 N N . ALA A 1 81 ? 18.713 -6.349 -8.064 1.00 66.75 81 ALA A N 1
ATOM 659 C CA . ALA A 1 81 ? 19.209 -7.128 -6.927 1.00 66.75 81 ALA A CA 1
ATOM 660 C C . ALA A 1 81 ? 18.293 -8.316 -6.568 1.00 66.75 81 ALA A C 1
ATOM 662 O O . ALA A 1 81 ? 18.603 -9.100 -5.668 1.00 66.75 81 ALA A O 1
ATOM 663 N N . PHE A 1 82 ? 17.160 -8.454 -7.263 1.00 62.34 82 PHE A N 1
ATOM 664 C CA . PHE A 1 82 ? 16.361 -9.671 -7.272 1.00 62.34 82 PHE A CA 1
ATOM 665 C C . PHE A 1 82 ? 17.079 -10.756 -8.074 1.00 62.34 82 PHE A C 1
ATOM 667 O O . PHE A 1 82 ? 16.915 -10.893 -9.282 1.00 62.34 82 PHE A O 1
ATOM 674 N N . VAL A 1 83 ? 17.884 -11.553 -7.376 1.00 52.91 83 VAL A N 1
ATOM 675 C CA . VAL A 1 83 ? 18.414 -12.797 -7.930 1.00 52.91 83 VAL A CA 1
ATOM 676 C C . VAL A 1 83 ? 17.253 -13.790 -7.976 1.00 52.91 83 VAL A C 1
ATOM 678 O O . VAL A 1 83 ? 16.854 -14.319 -6.937 1.00 52.91 83 VAL A O 1
ATOM 681 N N . ASN A 1 84 ? 16.691 -14.046 -9.159 1.00 53.78 84 ASN A N 1
ATOM 682 C CA . ASN A 1 84 ? 15.839 -15.215 -9.373 1.00 53.78 84 ASN A CA 1
ATOM 683 C C . ASN A 1 84 ? 16.718 -16.464 -9.217 1.00 53.78 84 ASN A C 1
ATOM 685 O O . ASN A 1 84 ? 17.247 -16.998 -10.186 1.00 53.78 84 ASN A O 1
ATOM 689 N N . LYS A 1 85 ? 16.921 -16.925 -7.979 1.00 47.19 85 LYS A N 1
ATOM 690 C CA . LYS A 1 85 ? 17.431 -18.272 -7.721 1.00 47.19 85 LYS A CA 1
ATOM 691 C C . LYS A 1 85 ? 16.295 -19.263 -7.965 1.00 47.19 85 LYS A C 1
ATOM 693 O O . LYS A 1 85 ? 15.685 -19.767 -7.031 1.00 47.19 85 LYS A O 1
ATOM 698 N N . ALA A 1 86 ? 16.024 -19.516 -9.235 1.00 47.25 86 ALA A N 1
ATOM 699 C CA . ALA A 1 86 ? 15.469 -20.775 -9.694 1.00 47.25 86 ALA A CA 1
ATOM 700 C C . ALA A 1 86 ? 16.360 -21.216 -10.857 1.00 47.25 86 ALA A C 1
ATOM 702 O O . ALA A 1 86 ? 16.221 -20.736 -11.979 1.00 47.25 86 ALA A O 1
ATOM 703 N N . SER A 1 87 ? 17.360 -22.041 -10.543 1.00 47.59 87 SER A N 1
ATOM 704 C CA . SER A 1 87 ? 18.072 -22.820 -11.552 1.00 47.59 87 SER A CA 1
ATOM 705 C C . SER A 1 87 ? 17.086 -23.821 -12.150 1.00 47.59 87 SER A C 1
ATOM 707 O O . SER A 1 87 ? 16.395 -24.502 -11.388 1.00 47.59 87 SER A O 1
ATOM 709 N N . ALA A 1 88 ? 17.017 -23.870 -13.481 1.00 45.09 88 ALA A N 1
ATOM 710 C CA . ALA A 1 88 ? 16.455 -25.008 -14.202 1.00 45.09 88 ALA A CA 1
ATOM 711 C C . ALA A 1 88 ? 17.244 -26.290 -13.897 1.00 45.09 88 ALA A C 1
ATOM 713 O O . ALA A 1 88 ? 18.460 -26.168 -13.608 1.00 45.09 88 ALA A O 1
#

Radius of gyration: 14.92 Å; chains: 1; bounding box: 34×32×41 Å

=== Feature glossary ===
A reading guide for the features in this record.

Start from the sequence.

  · This is the polypeptide sequence — one letter per residue, N-terminus first. Length ranges from a few dozen residues for small domains to over a thousand for large multi-domain proteins.

Fold it, and you get atomic coordinates and the backbone conformation that 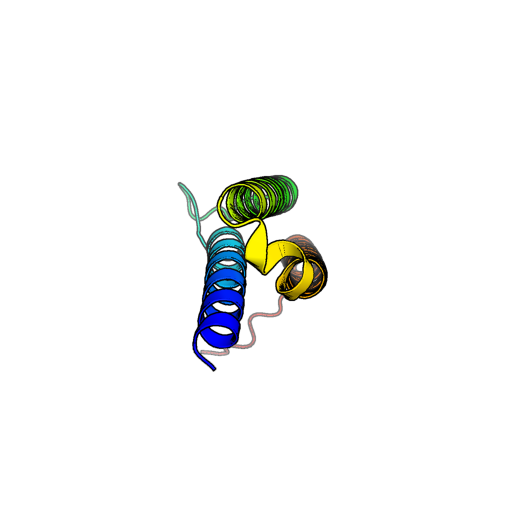goes with them.

  · Structure coordinates are given as an mmCIF _atom_site loop: one row per atom with element, residue name, chain id, sequence number, and x/y/z position in Å. Only the four main-chain atoms per residue are included here; side chains are omitted to keep the record compact.

  · Backbone dihedral angles. Every residue except chain termini has a φ (preceding-C → N → Cα → C) and a ψ (N → Cα → C → next-N). They are reported in degrees following the IUPAC sign convention. Secondary structure is essentially a statement about which (φ, ψ) basin each residue occupies.

  · The SS8 string is DSSP's per-residue secondary-structure call. α-helix (H) means an i→i+4 H-bond ladder; β-strand (E) means the residue participates in a β-sheet; 3₁₀ (G) and π (I) are tighter and wider helices; T/S are turns/bends; '-' is loop.

  · SS3 is a coarse helix/strand/coil call (letters a/b/c) made by the P-SEA algorithm from inter-Cα distances and dihedrals. It is less detailed than DSSP but needs only Cα positions.

Summarize the fold with a handful of shape descriptors and a per-residue structural alphabet.

  · Radius of gyration (Rg) is the root-mean-square distance of Cα atoms from their centroid — a single number for overall size and compactness. A globular domain of N residues has Rg ≈ 2.2·N^0.38 Å; an extended or disordered chain has a much larger Rg. The Cα contact count is the number of residue pairs whose Cα atoms are within 8 Å and are more than four positions apart in sequence — a standard proxy for tertiary packing density. The bounding box is the smallest axis-aligned box enclosing all Cα atoms.

  · The Foldseek 3Di string encodes local tertiary geometry as a 20-letter alphabet — one character per residue — derived from the relative positions of nearby Cα atoms. Unlike the amino-acid sequence, 3Di is a direct function of the 3D structure, so two proteins with the same fold have similar 3Di strings even at low sequence identity.

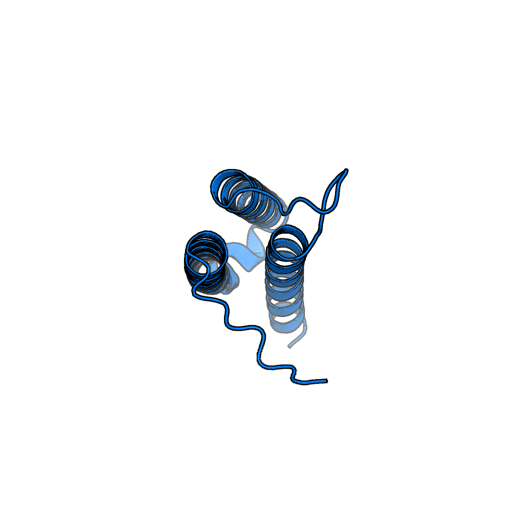  · Solvent-accessible surface area (SASA) is the area in Å² traced out by the centre of a 1.4 Å probe sphere (a water molecule) rolled over the protein's van der Waals surface (Shrake–Rupley / Lee–Richards construction). Buried residues have near-zero SASA; fully exposed residues can exceed 200 Å². The total SASA scales roughly with the number of surface residues.

Ask how reliable the model is.

  · pLDDT (predicted Local Distance Difference Test) is AlphaFold's per-residue confidence score, ranging from 0 to 100. Values above 90 indicate high confidence (typically well-packed cores); 70–90 is confident; 50–70 low confidence; below 50 usually means the region is disordered or the prediction is unreliable there. AlphaFold stores pLDDT in the mmCIF B-factor column.

  · B-factor (Debye–Waller factor) reflects atomic displacement in the crystal lattice. It is an experimental observable (units Å²), not a prediction; low values mean the atom is pinned down, high values mean it moves or is heterogeneous across the crystal.

  · Predicted Aligned Error (PAE) is an AlphaFold confidence matrix: entry (i, j) is the expected error in the position of residue j, in ångströms, when the prediction is superimposed on the true structure at residue i. Low PAE within a block of residues means that block is internally rigid and well-predicted; high PAE between two blocks means their relative placement is uncertain even if each block individually is confident.

Place it in context: what it resembles, what it is annotated as, and how it looks.

  · Nearest PDB neighbors are the top structural matches found by Foldseek when searching this structure against the entire Protein Data Bank. Each hit reports a TM-score (0 to 1; >0.5 almost always implies the same fold) and an E-value. These are *structural* homologs — they may share no detectable sequence similarity.

  · Functional annotations link the protein to curated databases. InterPro entries identify conserved domains and families by matching the sequence against member-database signatures (Pfam, PROSITE, CDD, …). Gene Ontology (GO) terms describe molecular function, biological process, and cellular component in a controlled vocabulary. CATH places the structure in a hierarchical fold classification (Class/Architecture/Topology/Homologous-superfamily). The organism is the source species.

  · Three diagnostic plots accompany the record. The Cα contact map visualizes the tertiary structure as a 2D adjacency matrix (8 Å cutoff, sequence-local contacts suppressed). The Ramachandran plot shows the distribution of backbone (φ, ψ) torsions, with points in the α and β basins reflecting secondary structure content. The PAE plot shows AlphaFold's inter-residue confidence as a color matrix.

  · Six rendered views show the 3D structure from the faces of a cube — i.e. along ±x, ±y, ±z. Rendering representation is drawn randomly per protein from cartoon (secondary-structure ribbons), sticks (backbone bonds), or molecular surface; coloring is either N→C rainbow (blue at the N-terminus through red at the C-terminus) or one color per chain.